Protein AF-A0A087GPF4-F1 (afdb_monomer_lite)

Radius of gyration: 32.2 Å; chains: 1; bounding box: 79×69×60 Å

Structure (mmCIF, N/CA/C/O backbone):
data_AF-A0A087GPF4-F1
#
_entry.id   AF-A0A087GPF4-F1
#
loop_
_atom_site.group_PDB
_atom_site.id
_atom_site.type_symbol
_atom_site.label_atom_id
_atom_site.label_alt_id
_atom_site.label_comp_id
_atom_site.label_asym_id
_atom_site.label_entity_id
_atom_site.label_seq_id
_atom_site.pdbx_PDB_ins_code
_atom_site.Cartn_x
_atom_site.Cartn_y
_atom_site.Cartn_z
_atom_site.occupancy
_atom_site.B_iso_or_equiv
_atom_site.auth_seq_id
_atom_site.auth_comp_id
_atom_site.auth_asym_id
_atom_site.auth_atom_id
_atom_site.pdbx_PDB_model_num
ATOM 1 N N . MET A 1 1 ? -49.507 -18.128 -8.758 1.00 38.38 1 MET A N 1
ATOM 2 C CA . MET A 1 1 ? -49.607 -19.545 -9.163 1.00 38.38 1 MET A CA 1
ATOM 3 C C . MET A 1 1 ? -48.578 -19.738 -10.259 1.00 38.38 1 MET A C 1
ATOM 5 O O . MET A 1 1 ? -48.495 -18.881 -11.125 1.00 38.38 1 MET A O 1
ATOM 9 N N . ALA A 1 2 ? -47.698 -20.722 -10.094 1.00 44.00 2 ALA A N 1
ATOM 10 C CA . ALA A 1 2 ? -46.542 -20.957 -10.951 1.00 44.00 2 ALA A CA 1
ATOM 11 C C . ALA A 1 2 ? -46.959 -21.719 -12.214 1.00 44.00 2 ALA A C 1
ATOM 13 O O . ALA A 1 2 ? -47.690 -22.698 -12.100 1.00 44.00 2 ALA A O 1
ATOM 14 N N . GLU A 1 3 ? -46.451 -21.317 -13.376 1.00 50.03 3 GLU A N 1
ATOM 15 C CA . GLU A 1 3 ? -46.492 -22.129 -14.592 1.00 50.03 3 GLU A CA 1
ATOM 16 C C . GLU A 1 3 ? -45.047 -22.372 -15.035 1.00 50.03 3 GLU A C 1
ATOM 18 O O . GLU A 1 3 ? -44.324 -21.470 -15.449 1.00 50.03 3 GLU A O 1
ATOM 23 N N . THR A 1 4 ? -44.590 -23.598 -14.803 1.00 56.22 4 THR A N 1
ATOM 24 C CA . THR A 1 4 ? -43.253 -24.095 -15.120 1.00 56.22 4 THR A CA 1
ATOM 25 C C . THR A 1 4 ? -43.199 -24.528 -16.583 1.00 56.22 4 THR A C 1
ATOM 27 O O . THR A 1 4 ? -43.864 -25.497 -16.958 1.00 56.22 4 THR A O 1
ATOM 30 N N . GLU A 1 5 ? -42.389 -23.860 -17.406 1.00 62.59 5 GLU A N 1
ATOM 31 C CA . GLU A 1 5 ? -42.128 -24.292 -18.781 1.00 62.59 5 GLU A CA 1
ATOM 32 C C . GLU A 1 5 ? -41.288 -25.578 -18.790 1.00 62.59 5 GLU A C 1
ATOM 34 O O . GLU A 1 5 ? -40.133 -25.617 -18.369 1.00 62.59 5 GLU A O 1
ATOM 39 N N . THR A 1 6 ? -41.901 -26.657 -19.276 1.00 50.91 6 THR A N 1
ATOM 40 C CA . THR A 1 6 ? -41.263 -27.945 -19.555 1.00 50.91 6 THR A CA 1
ATOM 41 C C . THR A 1 6 ? -40.911 -27.994 -21.033 1.00 50.91 6 THR A C 1
ATOM 43 O O . THR A 1 6 ? -41.804 -28.125 -21.868 1.00 50.91 6 THR A O 1
ATOM 46 N N . ILE A 1 7 ? -39.623 -27.933 -21.382 1.00 56.53 7 ILE A N 1
ATOM 47 C CA . ILE A 1 7 ? -39.173 -28.165 -22.762 1.00 56.53 7 ILE A CA 1
ATOM 48 C C . ILE A 1 7 ? -37.990 -29.145 -22.775 1.00 56.53 7 ILE A C 1
ATOM 50 O O . ILE A 1 7 ? -36.831 -28.791 -22.599 1.00 56.53 7 ILE A O 1
ATOM 54 N N . ARG A 1 8 ? -38.381 -30.411 -22.976 1.00 56.38 8 ARG A N 1
ATOM 55 C CA . ARG A 1 8 ? -37.727 -31.558 -23.639 1.00 56.38 8 ARG A CA 1
ATOM 56 C C . ARG A 1 8 ? -36.218 -31.479 -23.950 1.00 56.38 8 ARG A C 1
ATOM 58 O O . ARG A 1 8 ? -35.775 -30.766 -24.845 1.00 56.38 8 ARG A O 1
ATOM 65 N N . PHE A 1 9 ? -35.468 -32.384 -23.323 1.00 47.56 9 PHE A N 1
ATOM 66 C CA . PHE A 1 9 ? -34.140 -32.813 -23.757 1.00 47.56 9 PHE A CA 1
ATOM 67 C C . PHE A 1 9 ? -34.268 -33.770 -24.949 1.00 47.56 9 PHE A C 1
ATOM 69 O O . PHE A 1 9 ? -34.886 -34.825 -24.819 1.00 47.56 9 PHE A O 1
ATOM 76 N N . ASN A 1 10 ? -33.677 -33.434 -26.098 1.00 49.31 10 ASN A N 1
ATOM 77 C CA . ASN A 1 10 ? -33.485 -34.394 -27.185 1.00 49.31 10 ASN A CA 1
ATOM 78 C C . ASN A 1 10 ? -32.034 -34.888 -27.150 1.00 49.31 10 ASN A C 1
ATOM 80 O O . ASN A 1 10 ? -31.125 -34.212 -27.631 1.00 49.31 10 ASN A O 1
ATOM 84 N N . ALA A 1 11 ? -31.825 -36.039 -26.514 1.00 45.72 11 ALA A N 1
ATOM 85 C CA . ALA A 1 11 ? -30.543 -36.724 -26.474 1.00 45.72 11 ALA A CA 1
ATOM 86 C C . ALA A 1 11 ? -30.275 -37.367 -27.841 1.00 45.72 11 ALA A C 1
ATOM 88 O O . ALA A 1 11 ? -30.953 -38.308 -28.250 1.00 45.72 11 ALA A O 1
ATOM 89 N N . THR A 1 12 ? -29.287 -36.833 -28.557 1.00 39.03 12 THR A N 1
ATOM 90 C CA . THR A 1 12 ? -28.768 -37.429 -29.787 1.00 39.03 12 THR A CA 1
ATOM 91 C C . THR A 1 12 ? -28.020 -38.717 -29.442 1.00 39.03 12 THR A C 1
ATOM 93 O O . THR A 1 12 ? -27.071 -38.716 -28.659 1.00 39.03 12 THR A O 1
ATOM 96 N N . SER A 1 13 ? -28.506 -39.828 -29.987 1.00 50.41 13 SER A N 1
ATOM 97 C CA . SER A 1 13 ? -27.979 -41.172 -29.753 1.00 50.41 13 SER A CA 1
ATOM 98 C C . SER A 1 13 ? -26.546 -41.321 -30.299 1.00 50.41 13 SER A C 1
ATOM 100 O O . SER A 1 13 ? -26.269 -40.812 -31.388 1.00 50.41 13 SER A O 1
ATOM 102 N N . PRO A 1 14 ? -25.644 -42.048 -29.612 1.00 56.94 14 PRO A N 1
ATOM 103 C CA . PRO A 1 14 ? -24.321 -42.398 -30.133 1.00 56.94 14 PRO A CA 1
ATOM 104 C C . PRO A 1 14 ? -24.418 -43.536 -31.165 1.00 56.94 14 PRO A C 1
ATOM 106 O O . PRO A 1 14 ? -25.157 -44.494 -30.919 1.00 56.94 14 PRO A O 1
ATOM 109 N N . PRO A 1 15 ? -23.666 -43.514 -32.278 1.00 56.91 15 PRO A N 1
ATOM 110 C CA . PRO A 1 15 ? -23.428 -44.719 -33.063 1.00 56.91 15 PRO A CA 1
ATOM 111 C C . PRO A 1 15 ? -22.331 -45.591 -32.425 1.00 56.91 15 PRO A C 1
ATOM 113 O O . PRO A 1 15 ? -21.294 -45.107 -31.973 1.00 56.91 15 PRO A O 1
ATOM 116 N N . GLN A 1 16 ? -22.630 -46.887 -32.373 1.00 47.19 16 GLN A N 1
ATOM 117 C CA . GLN A 1 16 ? -21.868 -47.995 -31.796 1.00 47.19 16 GLN A CA 1
ATOM 118 C C . GLN A 1 16 ? -20.603 -48.386 -32.596 1.00 47.19 16 GLN A C 1
ATOM 120 O O . GLN A 1 16 ? -20.473 -47.997 -33.757 1.00 47.19 16 GLN A O 1
ATOM 125 N N . PRO A 1 17 ? -19.670 -49.142 -31.974 1.00 46.56 17 PRO A N 1
ATOM 126 C CA . PRO A 1 17 ? -18.336 -49.432 -32.503 1.00 46.56 17 PRO A CA 1
ATOM 127 C C . PRO A 1 17 ? -18.357 -50.447 -33.651 1.00 46.56 17 PRO A C 1
ATOM 129 O O . PRO A 1 17 ? -18.993 -51.493 -33.558 1.00 46.56 17 PRO A O 1
ATOM 132 N N . SER A 1 18 ? -17.603 -50.162 -34.711 1.00 47.56 18 SER A N 1
ATOM 133 C CA . SER A 1 18 ? -17.260 -51.137 -35.746 1.00 47.56 18 SER A CA 1
ATOM 134 C C . SER A 1 18 ? -15.859 -51.683 -35.477 1.00 47.56 18 SER A C 1
ATOM 136 O O . SER A 1 18 ? -14.860 -51.017 -35.755 1.00 47.56 18 SER A O 1
ATOM 138 N N . GLU A 1 19 ? -15.808 -52.891 -34.919 1.00 42.53 19 GLU A N 1
ATOM 139 C CA . GLU A 1 19 ? -14.638 -53.764 -34.950 1.00 42.5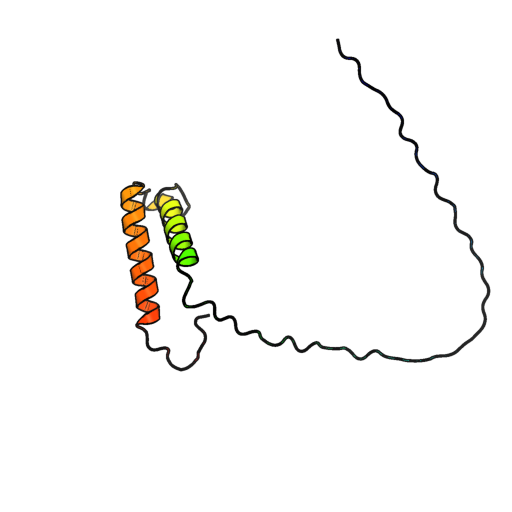3 19 GLU A CA 1
ATOM 140 C C . GLU A 1 19 ? -14.368 -54.181 -36.404 1.00 42.53 19 GLU A C 1
ATOM 142 O O . GLU A 1 19 ? -15.277 -54.539 -37.156 1.00 42.53 19 GLU A O 1
ATOM 147 N N . SER A 1 20 ? -13.113 -54.108 -36.829 1.00 48.09 20 SER A N 1
ATOM 148 C CA . SER A 1 20 ? -12.628 -54.773 -38.037 1.00 48.09 20 SER A CA 1
ATOM 149 C C . SER A 1 20 ? -11.164 -55.113 -37.817 1.00 48.09 20 SER A C 1
ATOM 151 O O . SER A 1 20 ? -10.274 -54.291 -38.030 1.00 48.09 20 SER A O 1
ATOM 153 N N . ASP A 1 21 ? -10.951 -56.336 -37.343 1.00 42.91 21 ASP A N 1
ATOM 154 C CA . ASP A 1 21 ? -9.698 -57.061 -37.468 1.00 42.91 21 ASP A CA 1
ATOM 155 C C . ASP A 1 21 ? -9.305 -57.169 -38.944 1.00 42.91 21 ASP A C 1
ATOM 157 O O . ASP A 1 21 ? -10.102 -57.592 -39.780 1.00 42.91 21 ASP A O 1
ATOM 161 N N . ASN A 1 22 ? -8.054 -56.842 -39.256 1.00 51.53 22 ASN A N 1
ATOM 162 C CA . ASN A 1 22 ? -7.228 -57.712 -40.086 1.00 51.53 22 ASN A CA 1
ATOM 163 C C . ASN A 1 22 ? -5.739 -57.420 -39.825 1.00 51.53 22 ASN A C 1
ATOM 165 O O . ASN A 1 22 ? -5.326 -56.258 -39.888 1.00 51.53 22 ASN A O 1
ATOM 169 N N . PRO A 1 23 ? -4.931 -58.454 -39.538 1.00 54.31 23 PRO A N 1
ATOM 170 C CA . PRO A 1 23 ? -3.495 -58.337 -39.351 1.00 54.31 23 PRO A CA 1
ATOM 171 C C . PRO A 1 23 ? -2.771 -58.524 -40.689 1.00 54.31 23 PRO A C 1
ATOM 173 O O . PRO A 1 23 ? -3.076 -59.467 -41.406 1.00 54.31 23 PRO A O 1
ATOM 176 N N . ASP A 1 24 ? -1.776 -57.686 -40.992 1.00 38.94 24 ASP A N 1
ATOM 177 C CA . ASP A 1 24 ? -0.533 -58.182 -41.594 1.00 38.94 24 ASP A CA 1
ATOM 178 C C . ASP A 1 24 ? 0.629 -57.174 -41.459 1.00 38.94 24 ASP A C 1
ATOM 180 O O . ASP A 1 24 ? 0.492 -55.968 -41.665 1.00 38.94 24 ASP A O 1
ATOM 184 N N . ALA A 1 25 ? 1.753 -57.744 -41.033 1.00 38.72 25 ALA A N 1
ATOM 185 C CA . ALA A 1 25 ? 3.158 -57.332 -41.022 1.00 38.72 25 ALA A CA 1
ATOM 186 C C . ALA A 1 25 ? 3.572 -56.053 -41.811 1.00 38.72 25 ALA A C 1
ATOM 188 O O . ALA A 1 25 ? 3.315 -55.943 -43.002 1.00 38.72 25 ALA A O 1
ATOM 189 N N . ASN A 1 26 ? 4.235 -55.048 -41.195 1.00 47.06 26 ASN A N 1
ATOM 190 C CA . ASN A 1 26 ? 5.690 -54.941 -40.855 1.00 47.06 26 ASN A CA 1
ATOM 191 C C . ASN A 1 26 ? 6.446 -54.006 -41.856 1.00 47.06 26 ASN A C 1
ATOM 193 O O . ASN A 1 26 ? 5.997 -53.927 -42.995 1.00 47.06 26 ASN A O 1
ATOM 197 N N . PRO A 1 27 ? 7.620 -53.369 -41.589 1.00 46.72 27 PRO A N 1
ATOM 198 C CA . PRO A 1 27 ? 8.294 -52.918 -40.357 1.00 46.72 27 PRO A CA 1
ATOM 199 C C . PRO A 1 27 ? 8.527 -51.384 -40.283 1.00 46.72 27 PRO A C 1
ATOM 201 O O . PRO A 1 27 ? 8.623 -50.681 -41.283 1.00 46.72 27 PRO A O 1
ATOM 204 N N . MET A 1 28 ? 8.762 -50.909 -39.056 1.00 42.03 28 MET A N 1
ATOM 205 C CA . MET A 1 28 ? 9.839 -49.983 -38.658 1.00 42.03 28 MET A CA 1
ATOM 206 C C . MET A 1 28 ? 10.248 -48.853 -39.634 1.00 42.03 28 MET A C 1
ATOM 208 O O . MET A 1 28 ? 11.092 -49.030 -40.512 1.00 42.03 28 MET A O 1
ATOM 212 N N . LYS A 1 29 ? 9.815 -47.619 -39.345 1.00 42.19 29 LYS A N 1
ATOM 213 C CA . LYS A 1 29 ? 10.665 -46.442 -39.583 1.00 42.19 29 LYS A CA 1
ATOM 214 C C . LYS A 1 29 ? 10.675 -45.551 -38.353 1.00 42.19 29 LYS A C 1
ATOM 216 O O . LYS A 1 29 ? 9.863 -44.652 -38.161 1.00 42.19 29 LYS A O 1
ATOM 221 N N . GLU A 1 30 ? 11.633 -45.883 -37.504 1.00 45.78 30 GLU A N 1
ATOM 222 C CA . GLU A 1 30 ? 12.212 -45.041 -36.479 1.00 45.78 30 GLU A CA 1
ATOM 223 C C . GLU A 1 30 ? 12.468 -43.637 -37.046 1.00 45.78 30 GLU A C 1
ATOM 225 O O . GLU A 1 30 ? 13.345 -43.414 -37.874 1.00 45.78 30 GLU A O 1
ATOM 230 N N . THR A 1 31 ? 11.670 -42.666 -36.616 1.00 33.84 31 THR A N 1
ATOM 231 C CA . THR A 1 31 ? 12.148 -41.289 -36.504 1.00 33.84 31 THR A CA 1
ATOM 232 C C . THR A 1 31 ? 11.900 -40.891 -35.067 1.00 33.84 31 THR A C 1
ATOM 234 O O . THR A 1 31 ? 10.866 -40.335 -34.702 1.00 33.84 31 THR A O 1
ATOM 237 N N . ARG A 1 32 ? 12.856 -41.273 -34.220 1.00 43.28 32 ARG A N 1
ATOM 238 C CA . ARG A 1 32 ? 13.035 -40.700 -32.894 1.00 43.28 32 ARG A CA 1
ATOM 239 C C . ARG A 1 32 ? 13.198 -39.196 -33.107 1.00 43.28 32 ARG A C 1
ATOM 241 O O . ARG A 1 32 ? 14.282 -38.740 -33.453 1.00 43.28 32 ARG A O 1
ATOM 248 N N . LYS A 1 33 ? 12.107 -38.431 -32.974 1.00 39.75 33 LYS A N 1
ATOM 249 C CA . LYS A 1 33 ? 12.187 -36.978 -32.821 1.00 39.75 33 LYS A CA 1
ATOM 250 C C . LYS A 1 33 ? 12.780 -36.745 -31.443 1.00 39.75 33 LYS A C 1
ATOM 252 O O . LYS A 1 33 ? 12.109 -36.781 -30.417 1.00 39.75 33 LYS A O 1
ATOM 257 N N . GLU A 1 34 ? 14.101 -36.723 -31.494 1.00 42.78 34 GLU A N 1
ATOM 258 C CA . GLU A 1 34 ? 15.048 -36.135 -30.580 1.00 42.78 34 GLU A CA 1
ATOM 259 C C . GLU A 1 34 ? 14.370 -35.144 -29.641 1.00 42.78 34 GLU A C 1
ATOM 261 O O . GLU A 1 34 ? 13.680 -34.215 -30.059 1.00 42.78 34 GLU A O 1
ATOM 266 N N . SER A 1 35 ? 14.541 -35.419 -28.354 1.00 47.47 35 SER A N 1
ATOM 267 C CA . SER A 1 35 ? 14.208 -34.539 -27.254 1.00 47.47 35 SER A CA 1
ATOM 268 C C . SER A 1 35 ? 14.766 -33.148 -27.533 1.00 47.47 35 SER A C 1
ATOM 270 O O . SER A 1 35 ? 15.941 -32.880 -27.271 1.00 47.47 35 SER A O 1
ATOM 272 N N . GLU A 1 36 ? 13.921 -32.256 -28.034 1.00 49.34 36 GLU A N 1
ATOM 273 C CA . GLU A 1 36 ? 14.165 -30.830 -27.954 1.00 49.34 36 GLU A CA 1
ATOM 274 C C . GLU A 1 36 ? 13.999 -30.467 -26.478 1.00 49.34 36 GLU A C 1
ATOM 276 O O . GLU A 1 36 ? 12.937 -30.070 -26.003 1.00 49.34 36 GLU A O 1
ATOM 281 N N . VAL A 1 37 ? 15.072 -30.669 -25.709 1.00 53.66 37 VAL A N 1
ATOM 282 C CA . VAL A 1 37 ? 15.311 -29.866 -24.516 1.00 53.66 37 VAL A CA 1
ATOM 283 C C . VAL A 1 37 ? 15.484 -28.454 -25.058 1.00 53.66 37 VAL A C 1
ATOM 285 O O . VAL A 1 37 ? 16.603 -28.007 -25.314 1.00 53.66 37 VAL A O 1
ATOM 288 N N . GLU A 1 38 ? 14.354 -27.786 -25.314 1.00 54.00 38 GLU A N 1
ATOM 289 C CA . GLU A 1 38 ? 14.282 -26.351 -25.516 1.00 54.00 38 GLU A CA 1
ATOM 290 C C . GLU A 1 38 ? 15.070 -25.770 -24.352 1.00 54.00 38 GLU A C 1
ATOM 292 O O . GLU A 1 38 ? 14.650 -25.82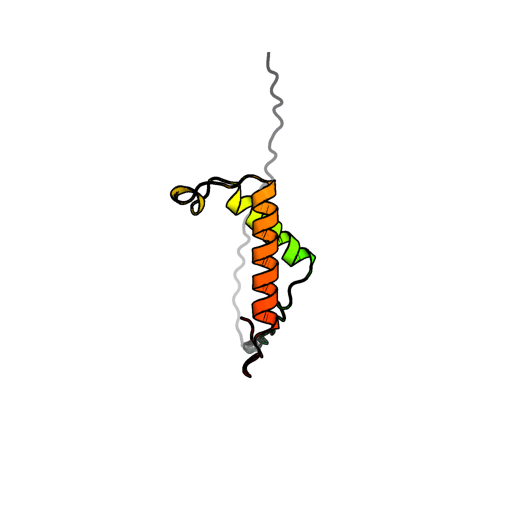0 -23.189 1.00 54.00 38 GLU A O 1
ATOM 297 N N . LYS A 1 39 ? 16.284 -25.304 -24.651 1.00 56.91 39 LYS A N 1
ATOM 298 C CA . LYS A 1 39 ? 17.104 -24.565 -23.707 1.00 56.91 39 LYS A CA 1
ATOM 299 C C . LYS A 1 39 ? 16.231 -23.407 -23.251 1.00 56.91 39 LYS A C 1
ATOM 301 O O . LYS A 1 39 ? 16.114 -22.415 -23.970 1.00 56.91 39 LYS A O 1
ATOM 306 N N . LYS A 1 40 ? 15.610 -23.541 -22.072 1.00 65.44 40 LYS A N 1
ATOM 307 C CA . LYS A 1 40 ? 14.947 -22.452 -21.359 1.00 65.44 40 LYS A CA 1
ATOM 308 C C . LYS A 1 40 ? 16.000 -21.364 -21.210 1.00 65.44 40 LYS A C 1
ATOM 310 O O . LYS A 1 40 ? 16.823 -21.408 -20.298 1.00 65.44 40 LYS A O 1
ATOM 315 N N . LYS A 1 41 ? 16.032 -20.424 -22.157 1.00 66.38 41 LYS A N 1
ATOM 316 C CA . LYS A 1 41 ? 16.841 -19.217 -22.042 1.00 66.38 41 LYS A CA 1
ATOM 317 C C . LYS A 1 41 ? 16.398 -18.588 -20.729 1.00 66.38 41 LYS A C 1
ATOM 319 O O . LYS A 1 41 ? 15.220 -18.258 -20.589 1.00 66.38 41 LYS A O 1
ATOM 324 N N . LYS A 1 42 ? 17.309 -18.500 -19.758 1.00 70.19 42 LYS A N 1
ATOM 325 C CA . LYS A 1 42 ? 17.094 -17.721 -18.539 1.00 70.19 42 LYS A CA 1
ATOM 326 C C . LYS A 1 42 ? 16.843 -16.291 -19.014 1.00 70.19 42 LYS A C 1
ATOM 328 O O . LYS A 1 42 ? 17.763 -15.624 -19.476 1.00 70.19 42 LYS A O 1
ATOM 333 N N . LYS A 1 43 ? 15.576 -15.880 -19.060 1.00 73.88 43 LYS A N 1
ATOM 334 C CA . LYS A 1 43 ? 15.204 -14.516 -19.430 1.00 73.88 43 LYS A CA 1
ATOM 335 C C . LYS A 1 43 ? 15.491 -13.671 -18.198 1.00 73.88 43 LYS A C 1
ATOM 337 O O . LYS A 1 43 ? 14.770 -13.795 -17.214 1.00 73.88 43 LYS A O 1
ATOM 342 N N . SER A 1 44 ? 16.551 -12.873 -18.233 1.00 75.69 44 SER A N 1
ATOM 343 C CA . SER A 1 44 ? 16.813 -11.892 -17.182 1.00 75.69 44 SER A CA 1
ATOM 344 C C . SER A 1 44 ? 15.695 -10.851 -17.218 1.00 75.69 44 SER A C 1
ATOM 346 O O . SER A 1 44 ? 15.512 -10.167 -18.228 1.00 75.69 44 SER A O 1
ATOM 348 N N . LEU A 1 45 ? 14.899 -10.777 -16.152 1.00 70.38 45 LEU A N 1
ATOM 349 C CA . LEU A 1 45 ? 13.856 -9.768 -16.009 1.00 70.38 45 LEU A CA 1
ATOM 350 C C . LEU A 1 45 ? 14.473 -8.544 -15.338 1.00 70.38 45 LEU A C 1
ATOM 352 O O . LEU A 1 45 ? 14.965 -8.623 -14.220 1.00 70.38 45 LEU A O 1
ATOM 356 N N . ARG A 1 46 ? 14.427 -7.400 -16.018 1.00 76.56 46 ARG A N 1
ATOM 357 C CA . ARG A 1 46 ? 14.761 -6.109 -15.409 1.00 76.56 46 ARG A CA 1
ATOM 358 C C . ARG A 1 46 ? 13.492 -5.550 -14.780 1.00 76.56 46 ARG A C 1
ATOM 360 O O . ARG A 1 46 ? 12.758 -4.815 -15.430 1.00 76.56 46 ARG A O 1
ATOM 367 N N . ILE A 1 47 ? 13.191 -6.016 -13.569 1.00 83.75 47 ILE A N 1
ATOM 368 C CA . ILE A 1 47 ? 11.995 -5.616 -12.806 1.00 83.75 47 ILE A CA 1
ATOM 369 C C . ILE A 1 47 ? 12.217 -4.247 -12.136 1.00 83.75 47 ILE A C 1
ATOM 371 O O . ILE A 1 47 ? 11.258 -3.521 -11.886 1.00 83.75 47 ILE A O 1
ATOM 375 N N . TRP A 1 48 ? 13.480 -3.875 -11.908 1.00 83.94 48 TRP A N 1
ATOM 376 C CA . TRP A 1 48 ? 13.895 -2.626 -11.274 1.00 83.94 48 TRP A CA 1
ATOM 377 C C . TRP A 1 48 ? 14.607 -1.691 -12.277 1.00 83.94 48 TRP A C 1
ATOM 379 O O . TRP A 1 48 ? 15.379 -2.190 -13.104 1.00 83.94 48 TRP A O 1
ATOM 389 N N . PRO A 1 49 ? 14.398 -0.359 -12.225 1.00 84.50 49 PRO A N 1
ATOM 390 C CA . PRO A 1 49 ? 13.543 0.376 -11.287 1.00 84.50 49 PRO A CA 1
ATOM 391 C C . PRO A 1 49 ? 12.042 0.236 -11.606 1.00 84.50 49 PRO A C 1
ATOM 393 O O . PRO A 1 49 ? 11.665 0.165 -12.779 1.00 84.50 49 PRO A O 1
ATOM 396 N N . PRO A 1 50 ? 11.169 0.187 -10.583 1.00 88.12 50 PRO A N 1
ATOM 397 C CA . PRO A 1 50 ? 9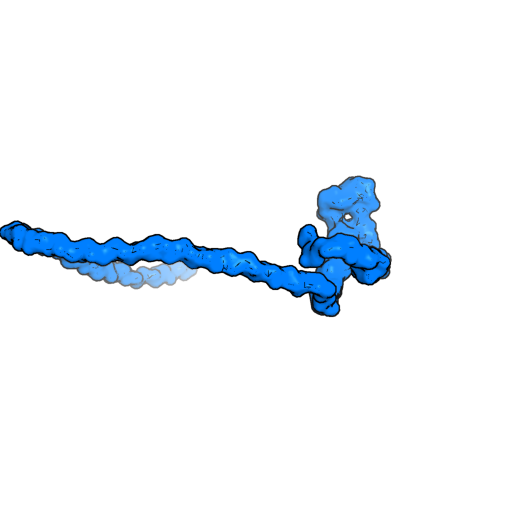.731 0.072 -10.762 1.00 88.12 50 PRO A CA 1
ATOM 398 C C . PRO A 1 50 ? 9.188 1.296 -11.499 1.00 88.12 50 PRO A C 1
ATOM 400 O O . PRO A 1 50 ? 9.638 2.425 -11.301 1.00 88.12 50 PRO A O 1
ATOM 403 N N . SER A 1 51 ? 8.177 1.076 -12.340 1.00 91.19 51 SER A N 1
ATOM 404 C CA . SER A 1 51 ? 7.456 2.176 -12.985 1.00 91.19 51 SER A CA 1
ATOM 405 C C . SER A 1 51 ? 6.686 3.011 -11.956 1.00 91.19 51 SER A C 1
ATOM 407 O O . SER A 1 51 ? 6.296 2.487 -10.912 1.00 91.19 51 SER A O 1
ATOM 409 N N . GLN A 1 52 ? 6.386 4.277 -12.271 1.00 92.38 52 GLN A N 1
ATOM 410 C CA . GLN A 1 52 ? 5.602 5.140 -11.378 1.00 92.38 52 GLN A CA 1
ATOM 411 C C . GLN A 1 52 ? 4.255 4.510 -10.993 1.00 92.38 52 GLN A C 1
ATOM 413 O O . GLN A 1 52 ? 3.899 4.495 -9.824 1.00 92.38 52 GLN A O 1
ATOM 418 N N . ASN A 1 53 ? 3.565 3.877 -11.944 1.00 93.69 53 ASN A N 1
ATOM 419 C CA . ASN A 1 53 ? 2.302 3.190 -11.670 1.00 93.69 53 ASN A CA 1
ATOM 420 C C . ASN A 1 53 ? 2.470 2.047 -10.654 1.00 93.69 53 ASN A C 1
ATOM 422 O O . ASN A 1 53 ? 1.591 1.809 -9.829 1.00 93.69 53 ASN A O 1
ATOM 426 N N . SER A 1 54 ? 3.592 1.320 -10.718 1.00 93.44 54 SER A N 1
ATOM 427 C CA . SER A 1 54 ? 3.908 0.257 -9.759 1.00 93.44 54 SER A CA 1
ATOM 428 C C . SER A 1 54 ? 4.229 0.829 -8.380 1.00 93.44 54 SER A C 1
ATOM 430 O O . SER A 1 54 ? 3.789 0.264 -7.383 1.00 93.44 54 SER A O 1
ATOM 432 N N . ARG A 1 55 ? 4.936 1.963 -8.322 1.00 94.88 55 ARG A N 1
ATOM 433 C CA . ARG A 1 55 ? 5.198 2.700 -7.078 1.00 94.88 55 ARG A CA 1
ATOM 434 C C . ARG A 1 55 ? 3.894 3.173 -6.429 1.00 94.88 55 ARG A C 1
ATOM 436 O O . ARG A 1 55 ? 3.649 2.886 -5.261 1.00 94.88 55 ARG A O 1
ATOM 443 N N . ASP A 1 56 ? 2.997 3.777 -7.206 1.00 95.62 56 ASP A N 1
ATOM 444 C CA . ASP A 1 56 ? 1.689 4.238 -6.724 1.00 95.62 56 ASP A CA 1
ATOM 445 C C . ASP A 1 56 ? 0.819 3.070 -6.223 1.00 95.62 56 ASP A C 1
ATOM 447 O O . ASP A 1 56 ? 0.125 3.183 -5.211 1.00 95.62 56 ASP A O 1
ATOM 451 N N . ALA A 1 57 ? 0.886 1.910 -6.886 1.00 96.00 57 ALA A N 1
ATOM 452 C CA . ALA A 1 57 ? 0.204 0.701 -6.427 1.00 96.00 57 ALA A CA 1
ATOM 453 C C . ALA A 1 57 ? 0.742 0.202 -5.074 1.00 96.00 57 ALA A C 1
ATOM 455 O O . ALA A 1 57 ? -0.044 -0.245 -4.234 1.00 96.00 57 ALA A O 1
ATOM 456 N N . VAL A 1 58 ? 2.055 0.307 -4.836 1.00 95.50 58 VAL A N 1
ATOM 457 C CA . VAL A 1 58 ? 2.662 -0.008 -3.533 1.00 95.50 58 VAL A CA 1
ATOM 458 C C . VAL A 1 58 ? 2.157 0.955 -2.461 1.00 95.50 58 VAL A C 1
ATOM 460 O O . VAL A 1 58 ? 1.732 0.494 -1.403 1.00 95.50 58 VAL A O 1
ATOM 463 N N . VAL A 1 59 ? 2.107 2.261 -2.742 1.00 96.31 59 VAL A N 1
ATOM 464 C CA . VAL A 1 59 ? 1.554 3.256 -1.805 1.00 96.31 59 VAL A CA 1
ATOM 465 C C . VAL A 1 59 ? 0.105 2.923 -1.451 1.00 96.31 59 VAL A C 1
ATOM 467 O O . VAL A 1 59 ? -0.228 2.836 -0.271 1.00 96.31 59 VAL A O 1
ATOM 470 N N . ASN A 1 60 ? -0.750 2.655 -2.441 1.00 96.19 60 ASN A N 1
ATOM 471 C CA . ASN A 1 60 ? -2.150 2.293 -2.193 1.00 96.19 60 ASN A CA 1
ATOM 472 C C . ASN A 1 60 ? -2.268 1.031 -1.331 1.00 96.19 60 ASN A C 1
ATOM 474 O O . ASN A 1 60 ? -3.046 0.991 -0.377 1.00 96.19 60 ASN A O 1
ATOM 478 N N . ARG A 1 61 ? -1.441 0.017 -1.605 1.00 95.06 61 ARG A N 1
ATOM 479 C CA . ARG A 1 61 ? -1.419 -1.213 -0.812 1.00 95.06 61 ARG A CA 1
ATOM 480 C C . ARG A 1 61 ? -0.954 -0.978 0.627 1.00 95.06 61 ARG A C 1
ATOM 482 O O . ARG A 1 61 ? -1.482 -1.604 1.550 1.00 95.06 61 ARG A O 1
ATOM 489 N N . LEU A 1 62 ? 0.026 -0.100 0.833 1.00 95.06 62 LEU A N 1
ATOM 490 C CA . LEU A 1 62 ? 0.482 0.298 2.165 1.00 95.06 62 LEU A CA 1
ATOM 491 C C . LEU A 1 62 ? -0.627 1.033 2.921 1.00 95.06 62 LEU A C 1
ATOM 493 O O . LEU A 1 62 ? -0.893 0.696 4.071 1.00 95.06 62 LEU A O 1
ATOM 497 N N . VAL A 1 63 ? -1.340 1.953 2.267 1.00 95.38 63 VAL A N 1
ATOM 498 C CA . VAL A 1 63 ? -2.488 2.658 2.859 1.00 95.38 63 VAL A CA 1
ATOM 499 C C . VAL A 1 63 ? -3.573 1.678 3.292 1.00 95.38 63 VAL A C 1
ATOM 501 O O . VAL A 1 63 ? -4.015 1.727 4.438 1.00 95.38 63 VAL A O 1
ATOM 504 N N . GLU A 1 64 ? -3.967 0.741 2.428 1.00 93.62 64 GLU A N 1
ATOM 505 C CA . GLU A 1 64 ? -4.917 -0.319 2.789 1.00 93.62 64 GLU A CA 1
ATOM 506 C C . GLU A 1 64 ? -4.422 -1.123 3.997 1.00 93.62 64 GLU A C 1
ATOM 508 O O . GLU A 1 64 ? -5.179 -1.402 4.923 1.00 93.62 64 GLU A O 1
ATOM 513 N N . THR A 1 65 ? -3.135 -1.467 4.031 1.00 93.44 65 THR A N 1
ATOM 514 C CA . THR A 1 65 ? -2.548 -2.263 5.119 1.00 93.44 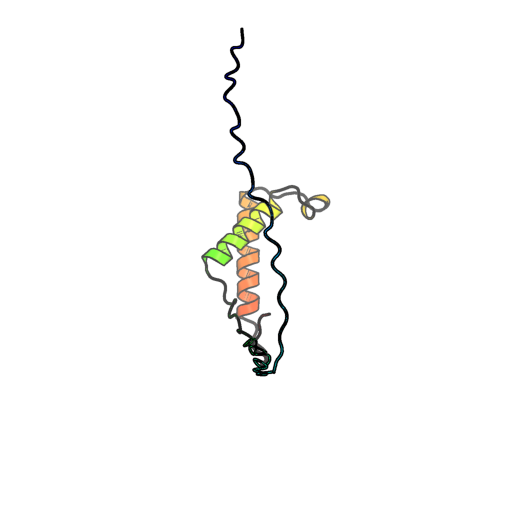65 THR A CA 1
ATOM 515 C C . THR A 1 65 ? -2.550 -1.516 6.455 1.00 93.44 65 THR A C 1
ATOM 517 O O . THR A 1 65 ? -2.803 -2.126 7.493 1.00 93.44 65 THR A O 1
ATOM 520 N N . LEU A 1 66 ? -2.286 -0.208 6.440 1.00 92.31 66 LEU A N 1
ATOM 521 C CA . LEU A 1 66 ? -2.204 0.632 7.638 1.00 92.31 66 LEU A CA 1
ATOM 522 C C . LEU A 1 66 ? -3.581 1.072 8.161 1.00 92.31 66 LEU A C 1
ATOM 524 O O . LEU A 1 66 ? -3.741 1.292 9.361 1.00 92.31 66 LEU A O 1
ATOM 528 N N . THR A 1 67 ? -4.575 1.191 7.279 1.00 93.50 67 THR A N 1
ATOM 529 C CA . THR A 1 67 ? -5.942 1.625 7.628 1.00 93.50 67 THR A CA 1
ATOM 530 C C . THR A 1 67 ? -6.873 0.469 7.991 1.00 93.50 67 THR A C 1
ATOM 532 O O . THR A 1 67 ? -7.835 0.665 8.732 1.00 93.50 67 THR A O 1
ATOM 535 N N . THR A 1 68 ? -6.611 -0.745 7.499 1.00 90.62 68 THR A N 1
ATOM 536 C CA . THR A 1 68 ? -7.469 -1.914 7.746 1.00 90.62 68 THR A CA 1
ATOM 537 C C . THR A 1 68 ? -7.003 -2.746 8.937 1.00 90.62 68 THR A C 1
ATOM 539 O O . THR A 1 68 ? -5.820 -2.809 9.282 1.00 90.62 68 THR A O 1
ATOM 542 N N . VAL A 1 69 ? -7.948 -3.447 9.573 1.00 84.88 69 VAL A N 1
ATOM 543 C CA . VAL A 1 69 ? -7.645 -4.419 10.631 1.00 84.88 69 VAL A CA 1
ATOM 544 C C . VAL A 1 69 ? -7.135 -5.718 9.989 1.00 84.88 69 VAL A C 1
ATOM 546 O O . VAL A 1 69 ? -7.905 -6.593 9.604 1.00 84.88 69 VAL A O 1
ATOM 549 N N . SER A 1 70 ? -5.817 -5.829 9.858 1.00 82.06 70 SER A N 1
ATOM 550 C CA . SER A 1 70 ? -5.054 -6.945 9.302 1.00 82.06 70 SER A CA 1
ATOM 551 C C . SER A 1 70 ? -4.188 -7.606 10.387 1.00 82.06 70 SER A C 1
ATOM 553 O O . SER A 1 70 ? -4.149 -7.174 11.540 1.00 82.06 70 SER A O 1
ATOM 555 N N . ILE A 1 71 ? -3.463 -8.674 10.038 1.00 81.81 71 ILE A N 1
ATOM 556 C CA . ILE A 1 71 ? -2.523 -9.356 10.946 1.00 81.81 71 ILE A CA 1
ATOM 557 C C . ILE A 1 71 ? -1.487 -8.396 11.548 1.00 81.81 71 ILE A C 1
ATOM 559 O O . ILE A 1 71 ? -1.076 -8.595 12.688 1.00 81.81 71 ILE A O 1
ATOM 563 N N . PHE A 1 72 ? -1.126 -7.338 10.817 1.00 75.94 72 PHE A N 1
ATOM 564 C CA . PHE A 1 72 ? -0.187 -6.318 11.270 1.00 75.94 72 PHE A CA 1
ATOM 565 C C . PHE A 1 72 ? -0.823 -5.362 12.286 1.00 75.94 72 PHE A C 1
ATOM 567 O O . PHE A 1 72 ? -0.215 -5.060 13.304 1.00 75.94 72 PHE A O 1
ATOM 574 N N . SER A 1 73 ? -2.076 -4.947 12.102 1.00 83.88 73 SER A N 1
ATOM 575 C CA . SER A 1 73 ? -2.711 -3.950 12.974 1.00 83.88 73 SER A CA 1
ATOM 576 C C . SER A 1 73 ? -3.319 -4.524 14.260 1.00 83.88 73 SER A C 1
ATOM 578 O O . SER A 1 73 ? -3.643 -3.769 15.171 1.00 83.88 73 SER A O 1
ATOM 580 N N . LYS A 1 74 ? -3.376 -5.853 14.435 1.00 82.44 74 LYS A N 1
ATOM 581 C CA . LYS A 1 74 ? -3.830 -6.484 15.697 1.00 82.44 74 LYS A CA 1
ATOM 582 C C . LYS A 1 74 ? -3.024 -6.084 16.940 1.00 82.44 74 LYS A C 1
ATOM 584 O O . LYS A 1 74 ? -3.560 -6.138 18.042 1.00 82.44 74 LYS A O 1
ATOM 589 N N . ARG A 1 75 ? -1.735 -5.756 16.795 1.00 88.19 75 ARG A N 1
ATOM 590 C CA . ARG A 1 75 ? -0.846 -5.392 17.920 1.00 88.19 75 ARG A CA 1
ATOM 591 C C . ARG A 1 75 ? -0.513 -3.903 17.971 1.00 88.19 75 ARG A C 1
ATOM 593 O O . ARG A 1 75 ? -0.149 -3.426 19.039 1.00 88.19 75 ARG A O 1
ATOM 600 N N . TYR A 1 76 ? -0.644 -3.205 16.845 1.00 88.00 76 TYR A N 1
ATOM 601 C CA . TYR A 1 76 ? -0.206 -1.815 16.687 1.00 88.00 76 TYR A CA 1
ATOM 602 C C . TYR A 1 76 ? -1.357 -0.832 16.422 1.00 88.00 76 TYR A C 1
ATOM 604 O O . TYR A 1 76 ? -1.145 0.372 16.490 1.00 88.00 76 TYR A O 1
ATOM 612 N N . GLY A 1 77 ? -2.576 -1.322 16.175 1.00 89.31 77 GLY A N 1
ATOM 613 C CA . GLY A 1 77 ? -3.720 -0.491 15.796 1.00 89.31 77 GLY A CA 1
ATOM 614 C C . GLY A 1 77 ? -3.728 -0.125 14.309 1.00 89.31 77 GLY A C 1
ATOM 615 O O . GLY A 1 77 ? -2.893 -0.588 13.533 1.00 89.31 77 GLY A O 1
ATOM 616 N N . THR A 1 78 ? -4.716 0.677 13.915 1.00 91.50 78 THR A N 1
ATOM 617 C CA . THR A 1 78 ? -4.896 1.204 12.553 1.00 91.50 78 THR A CA 1
ATOM 618 C C . THR A 1 78 ? -4.720 2.716 12.547 1.00 91.50 78 THR A C 1
ATOM 620 O O . THR A 1 78 ? -5.097 3.380 13.513 1.00 91.50 78 THR A O 1
ATOM 623 N N . LEU A 1 79 ? -4.195 3.260 11.453 1.00 90.31 79 LEU A N 1
ATOM 624 C CA . LEU A 1 79 ? -4.020 4.700 11.255 1.00 90.31 79 LEU A CA 1
ATOM 625 C C . LEU A 1 79 ? -5.235 5.327 10.559 1.00 90.31 79 LEU A C 1
ATOM 627 O O . LEU A 1 79 ? -5.991 4.643 9.863 1.00 90.31 79 LEU A O 1
ATOM 631 N N . GLY A 1 80 ? -5.404 6.645 10.714 1.00 92.31 80 GLY A N 1
ATOM 632 C CA . GLY A 1 80 ? -6.347 7.415 9.905 1.00 92.31 80 GLY A CA 1
ATOM 633 C C . GLY A 1 80 ? -5.932 7.432 8.431 1.00 92.31 80 GLY A C 1
ATOM 634 O O . GLY A 1 80 ? -4.750 7.328 8.111 1.00 92.31 80 GLY A O 1
ATOM 635 N N . SER A 1 81 ? -6.893 7.570 7.512 1.00 92.25 81 SER A N 1
ATOM 636 C CA . SER A 1 81 ? -6.610 7.466 6.070 1.00 92.25 81 SER A CA 1
ATOM 637 C C . SER A 1 81 ? -5.603 8.501 5.565 1.00 92.25 81 SER A C 1
ATOM 639 O O . SER A 1 81 ? -4.815 8.181 4.684 1.00 92.25 81 SER A O 1
ATOM 641 N N . GLU A 1 82 ? -5.633 9.725 6.090 1.00 93.75 82 GLU A N 1
ATOM 642 C CA . GLU A 1 82 ? -4.717 10.799 5.690 1.00 93.75 82 GLU A CA 1
ATOM 643 C C . GLU A 1 82 ? -3.299 10.554 6.223 1.00 93.75 82 GLU A C 1
ATOM 645 O O . GLU A 1 82 ? -2.334 10.574 5.459 1.00 93.75 82 GLU A O 1
ATOM 650 N N . GLU A 1 83 ? -3.184 10.220 7.510 1.00 93.19 83 GLU A N 1
ATOM 651 C CA . GLU A 1 83 ? -1.910 9.883 8.155 1.00 93.19 83 GLU A CA 1
ATOM 652 C C . GLU A 1 83 ? -1.258 8.661 7.501 1.00 93.19 83 GLU A C 1
ATOM 654 O O . GLU A 1 83 ? -0.067 8.676 7.195 1.00 93.19 83 GLU A O 1
ATOM 659 N N . ALA A 1 84 ? -2.046 7.622 7.213 1.00 94.31 84 ALA A N 1
ATOM 660 C CA . ALA A 1 84 ? -1.580 6.425 6.524 1.00 94.31 84 ALA A CA 1
ATOM 661 C C . ALA A 1 84 ? -1.016 6.738 5.132 1.00 94.31 84 ALA A C 1
ATOM 663 O O . ALA A 1 84 ? -0.037 6.121 4.723 1.00 94.31 84 ALA A O 1
ATOM 664 N N . LEU A 1 85 ? -1.605 7.698 4.413 1.00 95.75 85 LEU A N 1
ATOM 665 C CA . LEU A 1 85 ? -1.165 8.112 3.078 1.00 95.75 85 LEU A CA 1
ATOM 666 C C . LEU A 1 85 ? 0.191 8.818 3.128 1.00 95.75 85 LEU A C 1
ATOM 668 O O . LEU A 1 85 ? 1.063 8.534 2.309 1.00 95.75 85 LEU A O 1
ATOM 672 N N . ILE A 1 86 ? 0.385 9.697 4.112 1.00 96.75 86 ILE A N 1
ATOM 673 C CA . ILE A 1 86 ? 1.659 10.392 4.333 1.00 96.75 86 ILE A CA 1
ATOM 674 C C . ILE A 1 86 ? 2.747 9.379 4.704 1.00 96.75 86 ILE A C 1
ATOM 676 O O . ILE A 1 86 ? 3.804 9.347 4.078 1.00 96.75 86 ILE A O 1
ATOM 680 N N . VAL A 1 87 ? 2.464 8.502 5.671 1.00 95.44 87 VAL A N 1
ATOM 681 C CA . VAL A 1 87 ? 3.408 7.468 6.119 1.00 95.44 87 VAL A CA 1
ATOM 682 C C . VAL A 1 87 ? 3.757 6.506 4.980 1.00 95.44 87 VAL A C 1
ATOM 684 O O . VAL A 1 87 ? 4.930 6.208 4.774 1.00 95.44 87 VAL A O 1
ATOM 687 N N . ALA A 1 88 ? 2.771 6.057 4.200 1.00 95.81 88 ALA A N 1
ATOM 688 C CA . ALA A 1 88 ? 2.991 5.157 3.071 1.00 95.81 88 ALA A CA 1
ATOM 689 C C . ALA A 1 88 ? 3.887 5.772 1.985 1.00 95.81 88 ALA A C 1
ATOM 691 O O . ALA A 1 88 ? 4.747 5.077 1.449 1.00 95.81 88 ALA A O 1
ATOM 692 N N . LYS A 1 89 ? 3.708 7.063 1.676 1.00 96.00 89 LYS A N 1
ATOM 693 C CA . LYS A 1 89 ? 4.564 7.779 0.719 1.00 96.00 89 LYS A CA 1
ATOM 694 C C . LYS A 1 89 ? 6.002 7.890 1.211 1.00 96.00 89 LYS A C 1
ATOM 696 O O . LYS A 1 89 ? 6.909 7.593 0.446 1.00 96.00 89 LYS A O 1
ATOM 701 N N . ASN A 1 90 ? 6.195 8.246 2.480 1.00 96.44 90 ASN A N 1
ATOM 702 C CA . ASN A 1 90 ? 7.533 8.351 3.062 1.00 96.44 90 ASN A CA 1
ATOM 703 C C . ASN A 1 90 ? 8.264 7.000 3.019 1.00 96.44 90 ASN A C 1
ATOM 705 O O . ASN A 1 90 ? 9.408 6.941 2.586 1.00 96.44 90 ASN A O 1
ATOM 709 N N . ILE A 1 91 ? 7.582 5.907 3.391 1.00 94.69 91 ILE A N 1
ATOM 710 C CA . ILE A 1 91 ? 8.153 4.551 3.338 1.00 94.69 91 ILE A CA 1
ATOM 711 C C . ILE A 1 91 ? 8.550 4.171 1.905 1.00 94.69 91 ILE A C 1
ATOM 713 O O . ILE A 1 91 ? 9.611 3.585 1.699 1.00 94.69 91 ILE A O 1
ATOM 717 N N . GLU A 1 92 ? 7.707 4.470 0.913 1.00 94.81 92 GLU A N 1
ATOM 718 C CA . GLU A 1 92 ? 7.996 4.163 -0.491 1.00 94.81 92 GLU A CA 1
ATOM 719 C C . GLU A 1 92 ? 9.190 4.963 -1.021 1.00 94.81 92 GLU A C 1
ATOM 721 O O . GLU A 1 92 ? 10.072 4.383 -1.654 1.00 94.81 92 GLU A O 1
ATOM 726 N N . GLU A 1 93 ? 9.248 6.263 -0.724 1.00 93.88 93 GLU A N 1
ATOM 727 C CA . GLU A 1 93 ? 10.329 7.144 -1.167 1.00 93.88 93 GLU A CA 1
ATOM 728 C C . GLU A 1 93 ? 11.673 6.743 -0.550 1.00 93.88 93 GLU A C 1
ATOM 730 O O . GLU A 1 93 ? 12.669 6.627 -1.268 1.00 93.88 93 GLU A O 1
ATOM 735 N N . GLU A 1 94 ? 11.697 6.458 0.756 1.00 91.88 94 GLU A N 1
ATOM 736 C CA . GLU A 1 94 ? 12.898 5.974 1.438 1.00 91.88 94 GLU A CA 1
ATOM 737 C C . GLU A 1 94 ? 13.346 4.619 0.878 1.00 91.88 94 GLU A C 1
ATOM 739 O O . GLU A 1 94 ? 14.520 4.448 0.550 1.00 91.88 94 GLU A O 1
ATOM 744 N N . ALA A 1 95 ? 12.426 3.666 0.699 1.00 90.62 95 ALA A N 1
ATOM 745 C CA . ALA A 1 95 ? 12.757 2.350 0.155 1.00 90.62 95 ALA A CA 1
ATOM 746 C C . ALA A 1 95 ? 13.302 2.433 -1.282 1.00 90.62 95 ALA A C 1
ATOM 748 O O . ALA A 1 95 ? 14.284 1.765 -1.609 1.00 90.62 95 ALA A O 1
ATOM 749 N N . TYR A 1 96 ? 12.701 3.272 -2.132 1.00 89.38 96 TYR A N 1
ATOM 750 C CA . TYR A 1 96 ? 13.187 3.515 -3.489 1.00 89.38 96 TYR A CA 1
ATOM 751 C C . TYR A 1 96 ? 14.577 4.172 -3.473 1.00 89.38 96 TYR A C 1
ATOM 753 O O . TYR A 1 96 ? 15.474 3.736 -4.195 1.00 89.38 96 TYR A O 1
ATOM 761 N N . GLY A 1 97 ? 14.786 5.172 -2.610 1.00 86.75 97 GLY A N 1
ATOM 762 C CA . GLY A 1 97 ? 16.056 5.887 -2.470 1.00 86.75 97 GLY A CA 1
ATOM 763 C C . GLY A 1 97 ? 17.208 5.023 -1.948 1.00 86.75 97 GLY A C 1
ATOM 764 O O . GLY A 1 97 ? 18.314 5.109 -2.477 1.00 86.75 97 GLY A O 1
ATOM 765 N N . VAL A 1 98 ? 16.958 4.149 -0.966 1.00 81.94 98 VAL A N 1
ATOM 766 C CA . VAL A 1 98 ? 17.976 3.239 -0.403 1.00 81.94 98 VAL A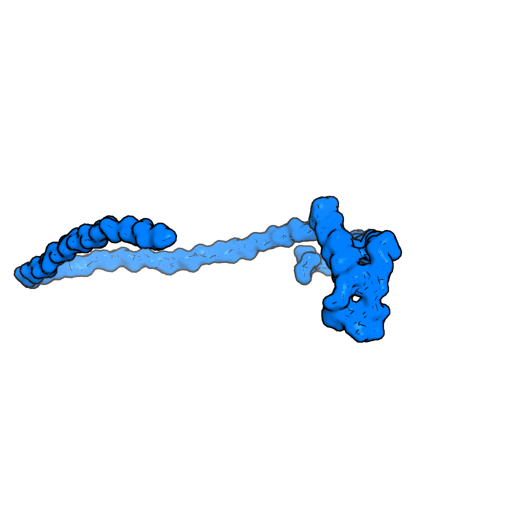 CA 1
ATOM 767 C C . VAL A 1 98 ? 18.534 2.292 -1.469 1.00 81.94 98 VAL A C 1
ATOM 769 O O . VAL A 1 98 ? 19.742 2.073 -1.521 1.00 81.94 98 VAL A O 1
ATOM 772 N N . VAL A 1 99 ? 17.680 1.768 -2.351 1.00 74.75 99 VAL A N 1
ATOM 773 C CA . VAL A 1 99 ? 18.103 0.845 -3.419 1.00 74.75 99 VAL A CA 1
ATOM 774 C C . VAL A 1 99 ? 18.815 1.579 -4.557 1.00 74.75 99 VAL A C 1
ATOM 776 O O . VAL A 1 99 ? 19.708 1.016 -5.181 1.00 74.75 99 VAL A O 1
ATOM 779 N N . LEU A 1 100 ? 18.455 2.836 -4.832 1.00 69.25 100 LEU A N 1
ATOM 780 C CA . LEU A 1 100 ? 19.161 3.647 -5.828 1.00 69.25 100 LEU A CA 1
ATOM 781 C C . LEU A 1 100 ? 20.523 4.163 -5.345 1.00 69.25 100 LEU A C 1
ATOM 783 O O . LEU A 1 100 ? 21.406 4.380 -6.170 1.00 69.25 100 LEU A O 1
ATOM 787 N N . GLY A 1 101 ? 20.670 4.410 -4.041 1.00 59.91 101 GLY A N 1
ATOM 788 C CA . GLY A 1 101 ? 21.889 4.950 -3.432 1.00 59.91 101 GLY A CA 1
ATOM 789 C C . GLY A 1 101 ? 22.906 3.897 -2.988 1.00 59.91 101 GLY A C 1
ATOM 790 O O . GLY A 1 101 ? 24.027 4.259 -2.639 1.00 59.91 101 GLY A O 1
ATOM 791 N N . GLY A 1 102 ? 22.537 2.614 -2.983 1.00 57.81 102 GLY A N 1
ATOM 792 C CA . GLY A 1 102 ? 23.487 1.520 -2.829 1.00 57.81 102 GLY A CA 1
ATOM 793 C C . GLY A 1 102 ? 24.175 1.264 -4.162 1.00 57.81 102 GLY A C 1
ATOM 794 O O . GLY A 1 102 ? 23.541 0.736 -5.074 1.00 57.81 102 GLY A O 1
ATOM 795 N N . ASP A 1 103 ? 25.452 1.637 -4.283 1.00 48.28 103 ASP A N 1
ATOM 796 C CA . ASP A 1 103 ? 26.324 1.128 -5.341 1.00 48.28 103 ASP A CA 1
ATOM 797 C C . ASP A 1 103 ? 26.127 -0.388 -5.422 1.00 48.28 103 ASP A C 1
ATOM 799 O O . ASP A 1 103 ? 26.424 -1.120 -4.476 1.00 48.28 103 ASP A O 1
ATOM 803 N N . GLY A 1 104 ? 25.538 -0.837 -6.531 1.00 54.34 104 GLY A N 1
ATOM 804 C CA . GLY A 1 104 ? 25.377 -2.247 -6.828 1.00 54.34 104 GLY A CA 1
ATOM 805 C C . GLY A 1 104 ? 26.756 -2.880 -6.831 1.00 54.34 104 GLY A C 1
ATOM 806 O O . GLY A 1 104 ? 27.525 -2.681 -7.774 1.00 54.34 104 GLY A O 1
ATOM 807 N N . ASP A 1 105 ? 27.074 -3.604 -5.763 1.00 49.09 105 ASP A N 1
ATOM 808 C CA . ASP A 1 105 ? 28.290 -4.393 -5.648 1.00 49.09 105 ASP A CA 1
ATOM 809 C C . ASP A 1 105 ? 28.196 -5.532 -6.670 1.00 49.09 105 ASP A C 1
ATOM 811 O O . ASP A 1 105 ? 27.662 -6.601 -6.404 1.00 49.09 105 ASP A O 1
ATOM 815 N N . GLY A 1 106 ? 28.607 -5.221 -7.901 1.00 52.28 106 GLY A N 1
ATOM 816 C CA . GLY A 1 106 ? 29.218 -6.112 -8.884 1.00 52.28 106 GLY A CA 1
ATOM 817 C C . GLY A 1 106 ? 28.431 -7.291 -9.460 1.00 52.28 106 GLY A C 1
ATOM 818 O O . GLY A 1 106 ? 28.857 -7.784 -10.502 1.00 52.28 106 GLY A O 1
ATOM 819 N N . ASP A 1 107 ? 27.323 -7.733 -8.870 1.00 54.34 107 ASP A N 1
ATOM 820 C CA . ASP A 1 107 ? 26.523 -8.856 -9.365 1.00 54.34 107 ASP A CA 1
ATOM 821 C C . ASP A 1 107 ? 25.084 -8.375 -9.572 1.00 54.34 107 ASP A C 1
ATOM 823 O O . ASP A 1 107 ? 24.350 -8.003 -8.656 1.00 54.34 107 ASP A O 1
ATOM 827 N N . GLY A 1 108 ? 24.770 -8.171 -10.849 1.00 57.16 108 GLY A N 1
ATOM 828 C CA . GLY A 1 108 ? 23.603 -7.445 -11.320 1.00 57.16 108 GLY A CA 1
ATOM 829 C C . GLY A 1 108 ? 22.334 -8.278 -11.264 1.00 57.16 108 GLY A C 1
ATOM 830 O O . GLY A 1 108 ? 21.812 -8.683 -12.302 1.00 57.16 108 GLY A O 1
ATOM 831 N N . ASP A 1 109 ? 21.797 -8.443 -10.071 1.00 55.88 109 ASP A N 1
ATOM 832 C CA . ASP A 1 109 ? 20.466 -8.964 -9.839 1.00 55.88 109 ASP A CA 1
ATOM 833 C C . ASP A 1 109 ? 19.926 -8.367 -8.545 1.00 55.88 109 ASP A C 1
ATOM 835 O O . ASP A 1 109 ? 20.087 -8.890 -7.455 1.00 55.88 109 ASP A O 1
ATOM 839 N N . GLY A 1 110 ? 19.214 -7.246 -8.678 1.00 58.19 110 GLY A N 1
ATOM 840 C CA . GLY A 1 110 ? 18.198 -6.857 -7.700 1.00 58.19 110 GLY A CA 1
ATOM 841 C C . GLY A 1 110 ? 17.039 -7.864 -7.715 1.00 58.19 110 GLY A C 1
ATOM 842 O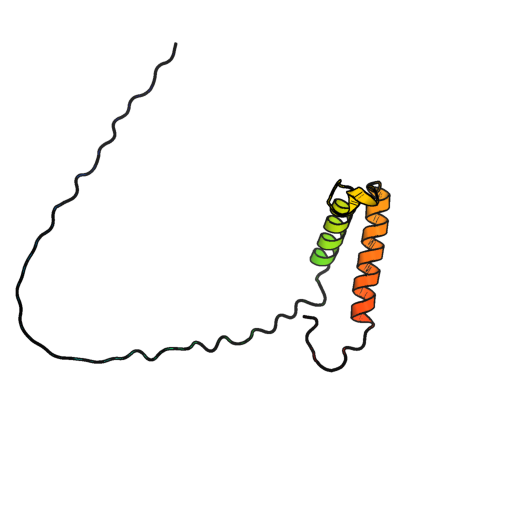 O . GLY A 1 110 ? 15.924 -7.508 -8.103 1.00 58.19 110 GLY A O 1
ATOM 843 N N . CYS A 1 111 ? 17.340 -9.125 -7.394 1.00 42.09 111 CYS A N 1
ATOM 844 C CA . CYS A 1 111 ? 16.466 -10.282 -7.229 1.00 42.09 111 CYS A CA 1
ATOM 845 C C . CYS A 1 111 ? 16.834 -11.001 -5.929 1.00 42.09 111 CYS A C 1
ATOM 847 O O . CYS A 1 111 ? 18.040 -11.139 -5.648 1.00 42.09 111 CYS A O 1
#

InterPro domains:
  IPR025265 WPP domain [PF13943] (44-98)
  IPR038214 WPP domain superfamily [G3DSA:1.10.246.200] (44-109)
  IPR044692 WPP domain-containing protein 1/2/3 [PTHR34362] (1-99)

Foldseek 3Di:
DDDDDDDDDDDDDDDDDDDDDDDDDDDDDDPPPDPPPVPPPPPDDCCPPPDPVVLVVQLVVQLCVQADDDPVCPVPHHDDSVVSSVVSNVVSVVVSVVVVPPPPPPDPDPD

Sequence (111 aa):
MAETETIRFNATSPPQPSESDNPDANPMKETRKESEVEKKKKKSLRIWPPSQNSRDAVVNRLVETLTTVSIFSKRYGTLGSEEALIVAKNIEEEAYGVVLGGDGDGDGDGC

Organism: Arabis alpina (NCBI:txid50452)

pLDDT: mean 70.58, std 20.94, range [33.84, 96.75]

Secondary structure (DSSP, 8-state):
-----------PPPPPP-------------------------------SPPHHHHHHHHHHHHHHHHS--TTHHHH----HHHHHHHHHHHHHHHHHHHHHS---S-----